Protein AF-S4NRE3-F1 (afdb_monomer)

Mean predicted aligned error: 5.96 Å

InterPro domains:
  IPR011990 Tetratricopeptide-like helical domain superfamily [G3DSA:1.25.40.10] (1-79)
  IPR011990 Tetratricopeptide-like helical domain superfamily [SSF48452] (1-77)
  IPR040364 Tetratricopeptide repeat protein 21A/21B [PTHR14699] (2-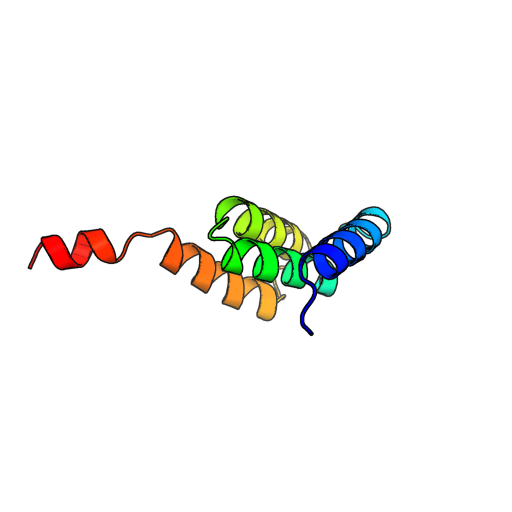79)
  IPR056835 Tetratricopeptide repeat protein 21A/21B, fifth ARM repeats domain [PF25064] (22-78)

Secondary structure (DSSP, 8-state):
---HHHHHHHHHHHHHH-TT-HHHHHHHHHHHHHTT-HHHHHHHHHHHHHH-TT-HHHHHHHHHHHHHHS-GGGTGGG-

Organism: NCBI:txid116150

Sequence (79 aa):
MNNPERCEETCAVLLNADPNNESAAVMMADLAFRKVDFETAQRHLEQILSVKATSWEALAQLIEVQWRRGKLSEVEQTL

Structure (mmCIF, N/CA/C/O backbone):
data_AF-S4NRE3-F1
#
_entry.id   AF-S4NRE3-F1
#
loop_
_atom_site.group_PDB
_atom_site.id
_atom_site.type_symbol
_atom_site.label_atom_id
_atom_site.label_alt_id
_atom_site.label_comp_id
_atom_site.label_asym_id
_atom_site.label_entity_id
_atom_site.label_seq_id
_atom_site.pdbx_PDB_ins_code
_atom_site.Cartn_x
_atom_site.Cartn_y
_atom_site.Cartn_z
_atom_site.occupancy
_atom_site.B_iso_or_equiv
_atom_site.auth_seq_id
_atom_site.auth_comp_id
_atom_site.auth_asym_id
_atom_site.auth_atom_id
_atom_site.pdbx_PDB_model_num
ATOM 1 N 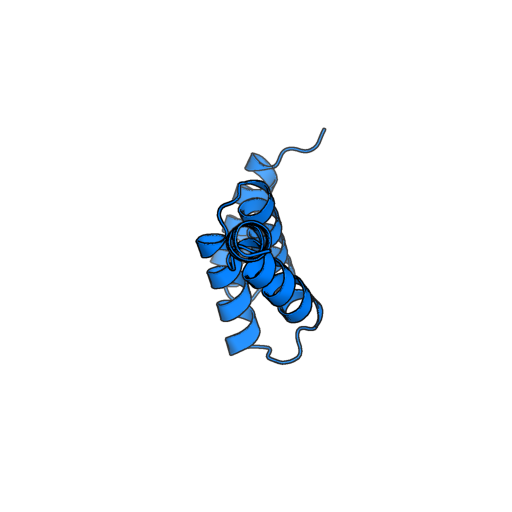N . MET A 1 1 ? 18.675 -1.005 13.829 1.00 47.34 1 MET A N 1
ATOM 2 C CA . MET A 1 1 ? 17.968 0.282 13.651 1.00 47.34 1 MET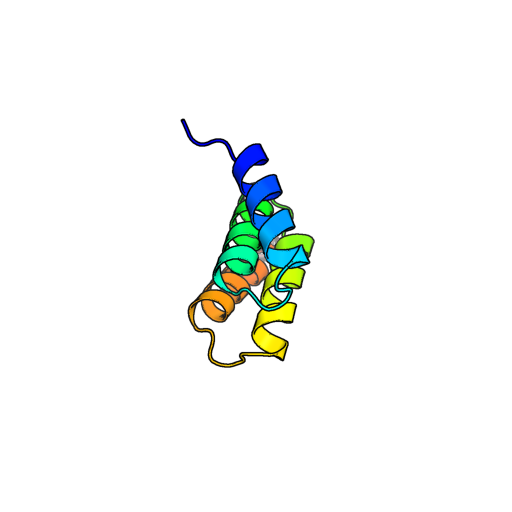 A CA 1
ATOM 3 C C . MET A 1 1 ? 17.013 0.124 12.484 1.00 47.34 1 MET A C 1
ATOM 5 O O . MET A 1 1 ? 17.482 -0.195 11.401 1.00 47.34 1 MET A O 1
ATOM 9 N N . ASN A 1 2 ? 15.707 0.268 12.713 1.00 65.62 2 ASN A N 1
ATOM 10 C CA . ASN A 1 2 ? 14.714 0.305 11.638 1.00 65.62 2 ASN A CA 1
ATOM 11 C C . ASN A 1 2 ? 14.718 1.731 11.068 1.00 65.62 2 ASN A C 1
ATOM 13 O O . ASN A 1 2 ? 14.588 2.670 11.851 1.00 65.62 2 ASN A O 1
ATOM 17 N N . ASN A 1 3 ? 14.933 1.905 9.762 1.00 84.81 3 ASN A N 1
ATOM 18 C CA . ASN A 1 3 ? 14.941 3.222 9.117 1.00 84.81 3 ASN A CA 1
ATOM 19 C C . ASN A 1 3 ? 13.779 3.277 8.106 1.00 84.81 3 ASN A C 1
ATOM 21 O O . ASN A 1 3 ? 13.964 2.874 6.955 1.00 84.81 3 ASN A O 1
ATOM 25 N N . PRO A 1 4 ? 12.567 3.666 8.554 1.00 86.75 4 PRO A N 1
ATOM 26 C CA . PRO A 1 4 ? 11.370 3.637 7.719 1.00 86.75 4 PRO A CA 1
ATOM 27 C C . PRO A 1 4 ? 11.488 4.579 6.518 1.00 86.75 4 PRO A C 1
ATOM 29 O O . PRO A 1 4 ? 11.056 4.204 5.439 1.00 86.75 4 PRO A O 1
ATOM 32 N N . GLU A 1 5 ? 12.153 5.728 6.660 1.00 90.19 5 GLU A N 1
ATOM 33 C CA . GLU A 1 5 ? 12.370 6.680 5.560 1.00 90.19 5 GLU A CA 1
ATOM 34 C C . GLU A 1 5 ? 13.171 6.046 4.414 1.00 90.19 5 GLU A C 1
ATOM 36 O O . GLU A 1 5 ? 12.748 6.075 3.262 1.00 90.19 5 GLU A O 1
ATOM 41 N N . ARG A 1 6 ? 14.280 5.365 4.728 1.00 93.00 6 ARG A N 1
ATOM 42 C CA . ARG A 1 6 ? 15.051 4.620 3.717 1.00 93.00 6 ARG A CA 1
ATOM 43 C C . ARG A 1 6 ? 14.255 3.490 3.075 1.00 93.00 6 ARG A C 1
ATOM 45 O O . ARG A 1 6 ? 14.482 3.163 1.910 1.00 93.00 6 ARG A O 1
ATOM 52 N N . CYS A 1 7 ? 13.369 2.854 3.837 1.00 93.12 7 CYS A N 1
ATOM 53 C CA . CYS A 1 7 ? 12.506 1.806 3.312 1.00 93.12 7 CYS A CA 1
ATOM 54 C C . CYS A 1 7 ? 11.500 2.386 2.311 1.00 93.12 7 CYS A C 1
ATOM 56 O O . CYS A 1 7 ? 11.370 1.840 1.218 1.00 93.12 7 CYS A O 1
ATOM 58 N N . GLU A 1 8 ? 10.884 3.527 2.631 1.00 93.94 8 GLU A N 1
ATOM 59 C CA . GLU A 1 8 ? 9.982 4.247 1.725 1.00 93.94 8 GLU A CA 1
ATOM 60 C C . GLU A 1 8 ? 10.694 4.673 0.443 1.00 93.94 8 GLU A C 1
ATOM 62 O O . GLU A 1 8 ? 10.203 4.388 -0.646 1.00 93.94 8 GLU A O 1
ATOM 67 N N . GLU A 1 9 ? 11.883 5.274 0.550 1.00 95.94 9 GLU A N 1
ATOM 68 C CA . GLU A 1 9 ? 12.692 5.654 -0.615 1.00 95.94 9 GLU A CA 1
ATOM 69 C C . GLU A 1 9 ? 13.012 4.443 -1.500 1.00 95.94 9 GLU A C 1
ATOM 71 O O . GLU A 1 9 ? 12.842 4.486 -2.720 1.00 95.94 9 GLU A O 1
ATOM 76 N N . THR A 1 10 ? 13.430 3.332 -0.889 1.00 96.12 10 THR A N 1
ATOM 77 C CA . THR A 1 10 ? 13.765 2.105 -1.622 1.00 96.12 10 THR A CA 1
ATOM 78 C C . THR A 1 10 ? 12.536 1.523 -2.318 1.00 96.12 10 THR A C 1
ATOM 80 O O . THR A 1 10 ? 12.604 1.164 -3.494 1.00 96.12 10 THR A O 1
ATOM 83 N N . CYS A 1 11 ? 11.396 1.457 -1.629 1.00 95.94 11 CYS A N 1
ATOM 84 C CA . CYS A 1 11 ? 10.162 0.943 -2.212 1.00 95.94 11 CYS A CA 1
ATOM 85 C C . CYS A 1 11 ? 9.634 1.860 -3.319 1.00 95.94 11 CYS A C 1
ATOM 87 O O . CYS A 1 11 ? 9.155 1.363 -4.334 1.00 95.94 11 CYS A O 1
ATOM 89 N N . ALA A 1 12 ? 9.781 3.180 -3.183 1.00 95.88 12 ALA A N 1
ATOM 90 C CA . ALA A 1 12 ? 9.429 4.130 -4.232 1.00 95.88 12 ALA A CA 1
ATOM 91 C C . ALA A 1 12 ? 10.271 3.916 -5.499 1.00 95.88 12 ALA A C 1
ATOM 93 O O . ALA A 1 12 ? 9.729 3.903 -6.603 1.00 95.88 12 ALA A O 1
ATOM 94 N N . VAL A 1 13 ? 11.582 3.683 -5.362 1.00 97.69 13 VAL A N 1
ATOM 95 C CA . VAL A 1 13 ? 12.450 3.341 -6.503 1.00 97.69 13 VAL A CA 1
ATOM 96 C C . VAL A 1 13 ? 12.001 2.039 -7.170 1.00 97.69 13 VAL A C 1
ATOM 98 O O . VAL A 1 13 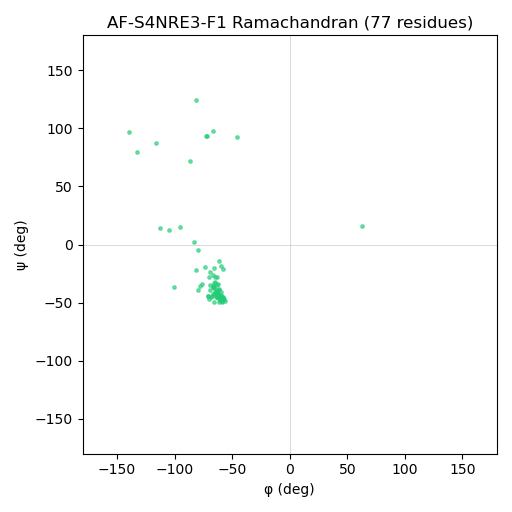? 11.909 1.988 -8.397 1.00 97.69 13 VAL A O 1
ATOM 101 N N . LEU A 1 14 ? 11.680 1.007 -6.384 1.00 97.06 14 LEU A N 1
ATOM 102 C CA . LEU A 1 14 ? 11.202 -0.274 -6.915 1.00 97.06 14 LEU A CA 1
ATOM 103 C C . LEU A 1 14 ? 9.872 -0.128 -7.659 1.00 97.06 14 LEU A C 1
ATOM 105 O O . LEU A 1 14 ? 9.745 -0.652 -8.759 1.00 97.06 14 LEU A O 1
ATOM 109 N N . LEU A 1 15 ? 8.921 0.626 -7.107 1.00 95.06 15 LEU A N 1
ATOM 110 C CA . LEU A 1 15 ? 7.614 0.858 -7.727 1.00 95.06 15 LEU A CA 1
ATOM 111 C C . LEU A 1 15 ? 7.690 1.749 -8.972 1.00 95.06 15 LEU A C 1
ATOM 113 O O . LEU A 1 15 ? 6.871 1.608 -9.875 1.00 95.06 15 LEU A O 1
ATOM 117 N N . ASN A 1 16 ? 8.680 2.640 -9.058 1.00 96.25 16 ASN A N 1
ATOM 118 C CA . ASN A 1 16 ? 8.940 3.401 -10.281 1.00 96.25 16 ASN A CA 1
ATOM 119 C C . ASN A 1 16 ? 9.480 2.511 -11.410 1.00 96.25 16 ASN A C 1
ATOM 121 O O . ASN A 1 16 ? 9.182 2.760 -12.576 1.00 96.25 16 ASN A O 1
ATOM 125 N N . ALA A 1 17 ? 10.284 1.496 -11.077 1.00 97.00 17 ALA A N 1
ATOM 126 C CA . ALA A 1 17 ? 10.816 0.543 -12.050 1.00 97.00 17 ALA A CA 1
ATOM 127 C C . ALA A 1 17 ? 9.790 -0.538 -12.434 1.00 97.00 17 ALA A C 1
ATOM 129 O O . ALA A 1 17 ? 9.705 -0.922 -13.599 1.00 97.00 17 ALA A O 1
ATOM 130 N N . ASP A 1 18 ? 9.012 -1.010 -11.460 1.00 95.31 18 ASP A N 1
ATOM 131 C CA . ASP A 1 18 ? 7.945 -1.993 -11.618 1.00 95.31 18 ASP A CA 1
ATOM 132 C C . ASP A 1 18 ? 6.734 -1.608 -10.746 1.00 95.31 18 ASP A C 1
ATOM 134 O O . ASP A 1 18 ? 6.683 -1.944 -9.557 1.00 95.31 18 ASP A O 1
ATOM 138 N N . PRO A 1 19 ? 5.723 -0.934 -11.328 1.00 91.81 19 PRO A N 1
ATOM 139 C CA . PRO A 1 19 ? 4.516 -0.527 -10.608 1.00 91.81 19 PRO A CA 1
ATOM 140 C C . PRO A 1 19 ? 3.686 -1.682 -10.035 1.00 91.81 19 PRO A C 1
ATOM 142 O O . PRO A 1 19 ? 2.805 -1.436 -9.211 1.00 91.81 19 PRO A O 1
ATOM 145 N N . ASN A 1 20 ? 3.940 -2.921 -10.466 1.00 92.56 20 ASN A N 1
ATOM 146 C CA . ASN A 1 20 ? 3.234 -4.117 -10.012 1.00 92.56 20 ASN A CA 1
ATOM 147 C C . ASN A 1 20 ? 4.080 -4.961 -9.047 1.00 92.56 20 ASN A C 1
ATOM 149 O O . ASN A 1 20 ? 3.717 -6.101 -8.747 1.00 92.56 20 ASN A O 1
ATOM 153 N N . ASN A 1 21 ? 5.188 -4.411 -8.541 1.00 95.00 21 ASN A N 1
ATOM 154 C CA . ASN A 1 21 ? 6.018 -5.074 -7.549 1.00 95.00 21 ASN A CA 1
ATOM 155 C C . ASN A 1 21 ? 5.260 -5.222 -6.221 1.00 95.00 21 ASN A C 1
ATOM 157 O O . ASN A 1 21 ? 5.198 -4.306 -5.398 1.00 95.00 21 ASN A O 1
ATOM 161 N N . GLU A 1 22 ? 4.691 -6.407 -6.021 1.00 93.75 22 GLU A N 1
ATOM 162 C CA . GLU A 1 22 ? 3.881 -6.757 -4.856 1.00 93.75 22 GLU A CA 1
ATOM 163 C C . GLU A 1 22 ? 4.631 -6.558 -3.539 1.00 93.75 22 GLU A C 1
ATOM 165 O O . GLU A 1 22 ? 4.099 -5.914 -2.641 1.00 93.75 22 GLU A O 1
ATOM 170 N N . SER A 1 23 ? 5.879 -7.022 -3.431 1.00 94.81 23 SER A N 1
ATOM 171 C CA . SER A 1 23 ? 6.669 -6.867 -2.204 1.00 94.81 23 SER A CA 1
ATOM 172 C C . SER A 1 23 ? 6.874 -5.398 -1.831 1.00 94.81 23 SER A C 1
ATOM 174 O O . SER A 1 23 ? 6.724 -5.029 -0.668 1.00 94.81 23 SER A O 1
ATOM 176 N N . ALA A 1 24 ? 7.189 -4.545 -2.809 1.00 96.00 24 ALA A N 1
ATOM 177 C CA . ALA A 1 24 ? 7.382 -3.118 -2.567 1.00 96.00 24 ALA A CA 1
ATOM 178 C C . ALA A 1 24 ? 6.064 -2.412 -2.211 1.00 96.00 24 ALA A C 1
ATOM 180 O O . ALA A 1 24 ? 6.044 -1.556 -1.328 1.00 96.00 24 ALA A O 1
ATOM 181 N N . ALA A 1 25 ? 4.956 -2.782 -2.857 1.00 95.31 25 ALA A N 1
ATOM 182 C CA . ALA A 1 25 ? 3.642 -2.213 -2.573 1.00 95.31 25 ALA A CA 1
ATOM 183 C C . ALA A 1 25 ? 3.110 -2.620 -1.190 1.00 95.31 25 ALA A C 1
ATOM 185 O O . ALA A 1 25 ? 2.647 -1.758 -0.446 1.00 95.31 25 ALA A O 1
ATOM 186 N N . VAL A 1 26 ? 3.225 -3.899 -0.822 1.00 95.75 26 VAL A N 1
ATOM 187 C CA . VAL A 1 26 ? 2.885 -4.409 0.517 1.00 95.75 26 VAL A CA 1
ATOM 188 C C . VAL A 1 26 ? 3.739 -3.719 1.584 1.00 95.75 26 VAL A C 1
ATOM 190 O O . VAL A 1 26 ? 3.224 -3.295 2.619 1.00 95.75 26 VAL A O 1
ATOM 193 N N . MET A 1 27 ? 5.033 -3.508 1.313 1.00 96.12 27 MET A N 1
ATOM 194 C CA . MET A 1 27 ? 5.906 -2.798 2.246 1.00 96.12 27 MET A CA 1
ATOM 195 C C . MET A 1 27 ? 5.521 -1.320 2.407 1.00 96.12 27 MET A C 1
ATOM 197 O O . MET A 1 27 ? 5.454 -0.831 3.534 1.00 96.12 27 MET A O 1
ATOM 201 N N . MET A 1 28 ? 5.196 -0.615 1.318 1.00 96.75 28 MET A N 1
ATOM 202 C CA . MET A 1 28 ? 4.660 0.754 1.390 1.00 96.75 28 MET A CA 1
ATOM 203 C C . MET A 1 28 ? 3.335 0.808 2.152 1.00 96.75 28 MET A C 1
ATOM 205 O O . MET A 1 28 ? 3.117 1.735 2.932 1.00 96.75 28 MET A O 1
ATOM 209 N N . ALA A 1 29 ? 2.468 -0.191 1.969 1.00 96.75 29 ALA A N 1
ATOM 210 C CA . ALA A 1 29 ? 1.216 -0.285 2.704 1.00 96.75 29 ALA A CA 1
ATOM 211 C C . ALA A 1 29 ? 1.440 -0.491 4.210 1.00 96.75 29 ALA A C 1
ATOM 213 O O . ALA A 1 29 ? 0.772 0.161 5.007 1.00 96.75 29 ALA A O 1
ATOM 214 N N . ASP A 1 30 ? 2.410 -1.318 4.614 1.00 95.81 30 ASP A N 1
ATOM 215 C CA . ASP A 1 30 ? 2.779 -1.504 6.027 1.00 95.81 30 ASP A CA 1
ATOM 216 C C . ASP A 1 30 ? 3.368 -0.222 6.642 1.00 95.81 30 ASP A C 1
ATOM 218 O O . ASP A 1 30 ? 2.991 0.175 7.746 1.00 95.81 30 ASP A O 1
ATOM 222 N N . LEU A 1 31 ? 4.241 0.483 5.916 1.00 96.06 31 LEU A N 1
ATOM 223 C CA . LEU A 1 31 ? 4.800 1.764 6.367 1.00 96.06 31 LEU A CA 1
ATOM 224 C C . LEU A 1 31 ? 3.701 2.821 6.553 1.00 96.06 31 LEU A C 1
ATOM 226 O O . LEU A 1 31 ? 3.649 3.473 7.599 1.00 96.06 31 LEU A O 1
ATOM 230 N N . ALA A 1 32 ? 2.785 2.938 5.589 1.00 95.75 32 ALA A N 1
ATOM 231 C CA . ALA A 1 32 ? 1.63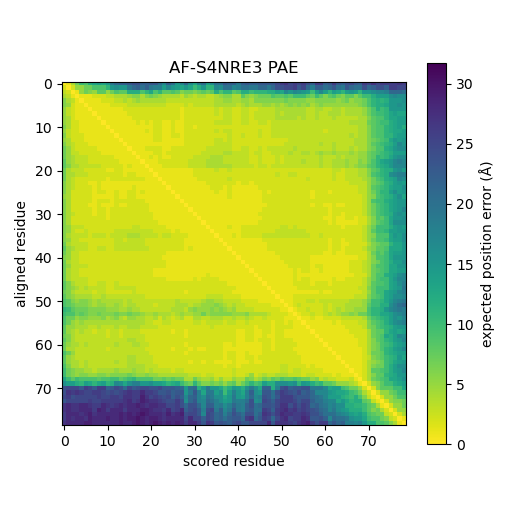4 3.832 5.670 1.00 95.75 32 ALA A CA 1
ATOM 232 C C . ALA A 1 32 ? 0.685 3.445 6.818 1.00 95.75 32 ALA A C 1
ATOM 234 O O . ALA A 1 32 ? 0.280 4.300 7.607 1.00 95.75 32 ALA A O 1
ATOM 235 N N . PHE A 1 33 ? 0.410 2.150 6.995 1.00 94.50 33 PHE A N 1
ATOM 236 C CA . PHE A 1 33 ? -0.412 1.631 8.088 1.00 94.50 33 PHE A CA 1
ATOM 237 C C . PHE A 1 33 ? 0.158 1.994 9.464 1.00 94.50 33 PHE A C 1
ATOM 239 O O . PHE A 1 33 ? -0.570 2.480 10.330 1.00 94.50 33 PHE A O 1
ATOM 246 N N . ARG A 1 34 ? 1.473 1.836 9.663 1.00 93.50 34 ARG A N 1
ATOM 247 C CA . ARG A 1 34 ? 2.159 2.228 10.910 1.00 93.50 34 ARG A CA 1
A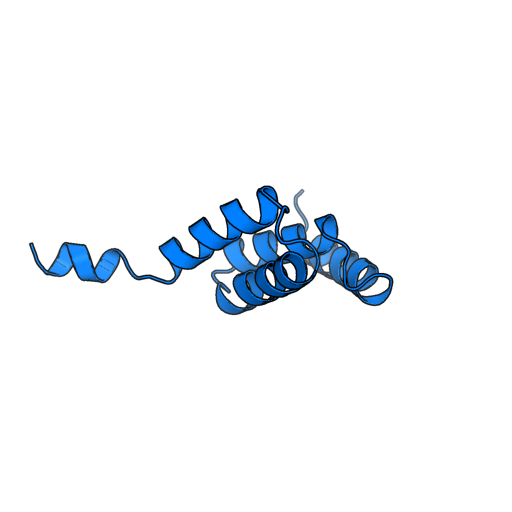TOM 248 C C . ARG A 1 34 ? 2.098 3.731 11.174 1.00 93.50 34 ARG A C 1
ATOM 250 O O . ARG A 1 34 ? 2.127 4.143 12.332 1.00 93.50 34 ARG A O 1
ATOM 257 N N . LYS A 1 35 ? 1.997 4.542 10.119 1.00 94.00 35 LYS A N 1
ATOM 258 C CA . LYS A 1 35 ? 1.789 5.996 10.186 1.00 94.00 35 LYS A CA 1
ATOM 259 C C . LYS A 1 35 ? 0.318 6.391 10.360 1.00 94.00 35 LYS A C 1
ATOM 261 O O . LYS A 1 35 ? 0.029 7.582 10.410 1.00 94.00 35 LYS A O 1
ATOM 266 N N . VAL A 1 36 ? -0.600 5.423 10.478 1.00 93.94 36 VAL A N 1
ATOM 267 C CA . VAL A 1 36 ? -2.060 5.647 10.525 1.00 93.94 36 VAL A CA 1
ATOM 268 C C . VAL A 1 36 ? -2.586 6.278 9.220 1.00 93.94 36 VAL A C 1
ATOM 270 O O . VAL A 1 36 ? -3.718 6.749 9.145 1.00 93.94 36 VAL A O 1
ATOM 273 N N . ASP A 1 37 ? -1.789 6.243 8.149 1.00 95.25 37 ASP A N 1
ATOM 274 C CA . ASP A 1 37 ? -2.192 6.653 6.807 1.00 95.25 37 ASP A CA 1
ATOM 275 C C . ASP A 1 37 ? -2.848 5.469 6.087 1.00 95.25 37 ASP A C 1
ATOM 277 O O . ASP A 1 37 ? -2.295 4.813 5.198 1.00 95.25 37 ASP A O 1
ATOM 281 N N . PHE A 1 38 ? -4.055 5.149 6.541 1.00 94.44 38 PHE A N 1
ATOM 282 C CA . PHE A 1 38 ? -4.806 4.012 6.028 1.00 94.44 38 PHE A CA 1
ATOM 283 C C . PHE A 1 38 ? -5.290 4.204 4.586 1.00 94.44 38 PHE A C 1
ATOM 285 O O . PHE A 1 38 ? -5.539 3.218 3.895 1.00 94.44 38 PHE A O 1
ATOM 292 N N . GLU A 1 39 ? -5.425 5.448 4.120 1.00 94.62 39 GLU A N 1
ATOM 293 C CA . GLU A 1 39 ? -5.810 5.739 2.735 1.00 94.62 39 GLU A CA 1
ATOM 294 C C . GLU A 1 39 ? -4.682 5.374 1.772 1.00 94.62 39 GLU A C 1
ATOM 296 O O . GLU A 1 39 ? -4.912 4.656 0.794 1.00 94.62 39 GLU A O 1
ATOM 301 N N . THR A 1 40 ? -3.449 5.782 2.084 1.00 95.62 40 THR A N 1
ATOM 302 C CA . THR A 1 40 ? -2.277 5.384 1.299 1.00 95.62 40 THR A CA 1
ATOM 303 C C . THR A 1 40 ? -2.066 3.873 1.345 1.00 95.62 40 THR A C 1
ATOM 305 O O . THR A 1 40 ? -1.811 3.270 0.298 1.00 95.62 40 THR A O 1
ATOM 308 N N . ALA A 1 41 ? -2.226 3.245 2.516 1.00 96.88 41 ALA A N 1
ATOM 309 C CA . ALA A 1 41 ? -2.113 1.794 2.649 1.00 96.88 41 ALA A CA 1
ATOM 310 C C . ALA A 1 41 ? -3.123 1.056 1.758 1.00 96.88 41 ALA A C 1
ATOM 312 O O . ALA A 1 41 ? -2.739 0.190 0.972 1.00 96.88 41 ALA A O 1
ATOM 313 N N . GLN A 1 42 ? -4.401 1.446 1.811 1.00 95.81 42 GLN A N 1
ATOM 314 C CA . GLN A 1 42 ? -5.445 0.864 0.971 1.00 95.81 42 GLN A CA 1
ATOM 315 C C . GLN A 1 42 ? -5.133 1.015 -0.519 1.00 95.81 42 GLN A C 1
ATOM 317 O O . GLN A 1 42 ? -5.226 0.035 -1.255 1.00 95.81 42 GLN A O 1
ATOM 322 N N . ARG A 1 43 ? -4.727 2.210 -0.965 1.00 96.06 43 ARG A N 1
ATOM 323 C CA . ARG A 1 43 ? -4.449 2.472 -2.383 1.00 96.06 43 ARG A CA 1
ATOM 324 C C . ARG A 1 43 ? -3.380 1.530 -2.943 1.00 96.06 43 ARG A C 1
ATOM 326 O O . ARG A 1 43 ? -3.551 0.996 -4.037 1.00 96.06 43 ARG A O 1
ATOM 333 N N . HIS A 1 44 ? -2.285 1.320 -2.209 1.00 96.19 44 HIS A N 1
ATOM 334 C CA . HIS A 1 44 ? -1.222 0.405 -2.639 1.00 96.19 44 HIS A CA 1
ATOM 335 C C . HIS A 1 44 ? -1.712 -1.046 -2.737 1.00 96.19 44 HIS A C 1
ATOM 337 O O . HIS A 1 44 ? -1.368 -1.746 -3.689 1.00 96.19 44 HIS A O 1
ATOM 343 N N . LEU A 1 45 ? -2.556 -1.482 -1.800 1.00 96.12 45 LEU A N 1
ATOM 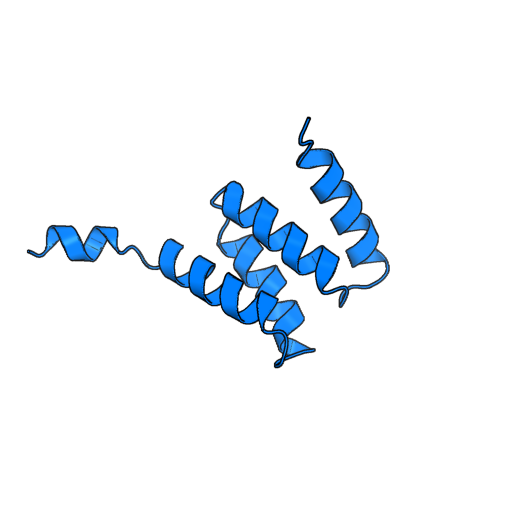344 C CA . LEU A 1 45 ? -3.107 -2.838 -1.781 1.00 96.12 45 LEU A CA 1
ATOM 345 C C . LEU A 1 45 ? -4.130 -3.062 -2.901 1.00 96.12 45 LEU A C 1
ATOM 347 O O . LEU A 1 45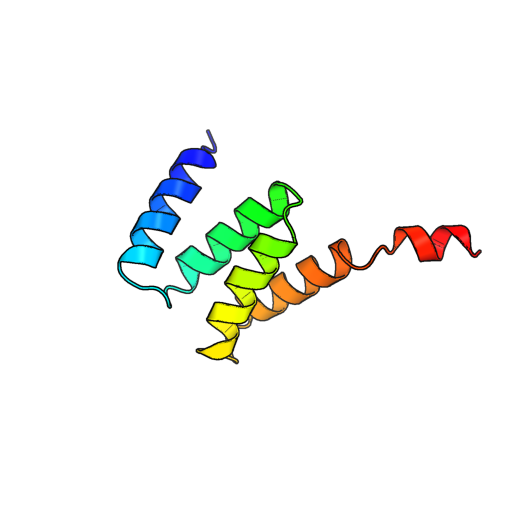 ? -4.055 -4.065 -3.604 1.00 96.12 45 LEU A O 1
ATOM 351 N N . GLU A 1 46 ? -5.043 -2.117 -3.126 1.00 95.00 46 GLU A N 1
ATOM 352 C CA . GLU A 1 46 ? -6.027 -2.181 -4.215 1.00 95.00 46 GLU A CA 1
ATOM 353 C C . GLU A 1 46 ? -5.357 -2.214 -5.591 1.00 95.00 46 GLU A C 1
ATOM 355 O O . GLU A 1 46 ? -5.779 -2.974 -6.464 1.00 95.00 46 GLU A O 1
ATOM 360 N N . GLN A 1 47 ? -4.278 -1.447 -5.776 1.00 94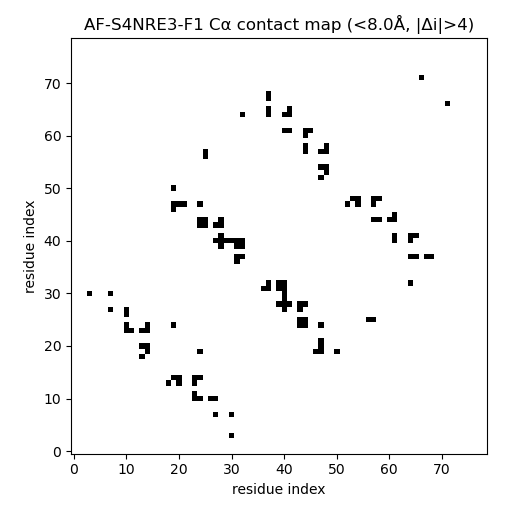.06 47 GLN A N 1
ATOM 361 C CA . GLN A 1 47 ? -3.494 -1.477 -7.008 1.00 94.06 47 GLN A CA 1
ATOM 362 C C . GLN A 1 47 ? -2.946 -2.883 -7.280 1.00 94.06 47 GLN A C 1
ATOM 364 O O . GLN A 1 47 ? -3.142 -3.408 -8.376 1.00 94.06 47 GLN A O 1
ATOM 369 N N . ILE A 1 48 ? -2.327 -3.529 -6.287 1.00 94.69 48 ILE A N 1
ATOM 370 C CA . ILE A 1 48 ? -1.828 -4.902 -6.440 1.00 94.69 48 ILE A CA 1
ATOM 371 C C . ILE A 1 48 ? -2.966 -5.882 -6.707 1.00 94.69 48 ILE A C 1
ATOM 373 O O . ILE A 1 48 ? -2.864 -6.699 -7.619 1.00 94.69 48 ILE A O 1
ATOM 377 N N . LEU A 1 49 ? -4.067 -5.788 -5.966 1.00 94.19 49 LEU A N 1
ATOM 378 C CA . LEU A 1 49 ? -5.198 -6.704 -6.110 1.00 94.19 49 LEU A CA 1
ATOM 379 C C . LEU A 1 49 ? -5.919 -6.558 -7.454 1.00 94.19 49 LEU A C 1
ATOM 381 O O . LEU A 1 49 ? -6.475 -7.539 -7.946 1.00 94.19 49 LEU A O 1
ATOM 385 N N . SER A 1 50 ? -5.851 -5.381 -8.085 1.00 93.88 50 SER A N 1
ATOM 386 C CA . SER A 1 50 ? -6.371 -5.171 -9.442 1.00 93.88 50 SER A CA 1
ATOM 387 C C . SER A 1 50 ? -5.623 -5.987 -10.507 1.00 93.88 50 SER A C 1
ATOM 389 O O . SER A 1 50 ? -6.217 -6.372 -11.513 1.00 93.88 50 SER A O 1
ATOM 391 N N . VAL A 1 51 ? -4.342 -6.295 -10.271 1.00 92.88 51 VAL A N 1
ATOM 392 C CA . VAL A 1 51 ? -3.490 -7.074 -11.186 1.00 92.88 51 VAL A CA 1
ATOM 393 C C . VAL A 1 51 ? -3.378 -8.531 -10.736 1.00 92.88 51 VAL A C 1
ATOM 395 O O . VAL A 1 51 ? -3.359 -9.447 -11.557 1.00 92.88 51 VAL A O 1
ATOM 398 N N . LYS A 1 52 ? -3.332 -8.761 -9.422 1.00 92.06 52 LYS A N 1
ATOM 399 C CA . LYS A 1 52 ? -3.160 -10.067 -8.789 1.00 92.06 52 LYS A CA 1
ATOM 400 C C . LYS A 1 52 ? -4.184 -10.253 -7.671 1.00 92.06 52 LYS A C 1
ATOM 402 O O . LYS A 1 52 ? -3.869 -10.177 -6.484 1.00 92.06 52 LYS A O 1
ATOM 407 N N . ALA A 1 53 ? -5.409 -10.595 -8.060 1.00 91.25 53 ALA A N 1
ATOM 408 C CA . ALA A 1 53 ? -6.505 -10.865 -7.127 1.00 91.25 53 ALA A CA 1
ATOM 409 C C . ALA A 1 53 ? -6.222 -12.024 -6.145 1.00 91.25 53 ALA A C 1
ATOM 411 O O . ALA A 1 53 ? -6.879 -12.136 -5.117 1.00 91.25 53 ALA A O 1
ATOM 412 N N . THR A 1 54 ? -5.242 -12.887 -6.441 1.00 93.75 54 THR A N 1
ATOM 413 C CA . THR A 1 54 ? -4.832 -14.020 -5.592 1.00 93.75 54 THR A CA 1
ATOM 414 C C . THR A 1 54 ? -3.646 -13.702 -4.672 1.00 93.75 54 THR A C 1
ATOM 416 O O . THR A 1 54 ? -3.013 -14.620 -4.146 1.00 93.75 54 THR A O 1
ATOM 419 N N . SER A 1 55 ? -3.300 -12.424 -4.489 1.00 92.69 55 SER A N 1
ATOM 420 C CA . SER A 1 55 ? -2.344 -12.000 -3.461 1.00 92.69 55 SER A CA 1
ATOM 421 C C . SER A 1 55 ? -2.986 -12.100 -2.075 1.00 92.69 55 SER A C 1
ATOM 423 O O . SER A 1 55 ? -3.670 -11.189 -1.612 1.00 92.69 55 SER A O 1
ATOM 425 N N . TRP A 1 56 ? -2.783 -13.234 -1.403 1.00 93.12 56 TRP A N 1
ATOM 426 C CA . TRP A 1 56 ? -3.331 -13.462 -0.062 1.00 93.12 56 TRP A CA 1
ATOM 427 C C . TRP A 1 56 ? -2.744 -12.520 0.989 1.00 93.12 56 TRP A C 1
ATOM 429 O O . TRP A 1 56 ? -3.452 -12.130 1.912 1.00 93.12 56 TRP A O 1
ATOM 439 N N . GLU A 1 57 ? -1.480 -12.131 0.826 1.00 92.62 57 GLU A N 1
ATOM 440 C CA . GLU A 1 57 ? -0.815 -11.167 1.703 1.00 92.62 57 GLU A CA 1
ATOM 441 C C . GLU A 1 57 ? -1.463 -9.783 1.583 1.00 92.62 57 GLU A C 1
ATOM 443 O O . GLU A 1 57 ? -1.890 -9.222 2.594 1.00 92.62 57 GLU A O 1
ATOM 448 N N . ALA A 1 58 ? -1.656 -9.283 0.355 1.00 94.31 58 ALA A N 1
ATOM 449 C CA . ALA A 1 58 ? -2.315 -7.998 0.147 1.00 94.31 58 ALA A CA 1
ATOM 450 C C . ALA A 1 58 ? -3.791 -8.023 0.580 1.00 94.31 58 ALA A C 1
ATOM 452 O O . ALA A 1 58 ? -4.277 -7.053 1.158 1.00 94.31 58 ALA A O 1
ATOM 453 N N . LEU A 1 59 ? -4.505 -9.136 0.359 1.00 95.50 59 LEU A N 1
ATOM 454 C CA . LEU A 1 59 ? -5.880 -9.311 0.845 1.00 95.50 59 LEU A CA 1
ATOM 455 C C . LEU A 1 59 ? -5.961 -9.253 2.374 1.00 95.50 59 LEU A C 1
ATOM 457 O O . LEU A 1 59 ? -6.795 -8.526 2.913 1.00 95.50 59 LEU A O 1
ATOM 461 N N . ALA A 1 60 ? -5.109 -10.007 3.074 1.00 95.06 60 ALA A N 1
ATOM 462 C CA . ALA A 1 60 ? -5.102 -10.043 4.534 1.00 95.06 60 ALA A CA 1
ATOM 463 C C . ALA A 1 60 ? -4.797 -8.660 5.124 1.00 95.06 60 ALA A C 1
ATOM 465 O O . ALA A 1 60 ? -5.505 -8.198 6.021 1.00 95.06 60 ALA A O 1
ATOM 466 N N . GLN A 1 61 ? -3.801 -7.968 4.570 1.00 94.75 61 GLN A N 1
ATOM 467 C CA . GLN A 1 61 ? -3.446 -6.624 5.012 1.00 94.75 61 GLN A CA 1
ATOM 468 C C . GLN A 1 61 ? -4.551 -5.605 4.701 1.00 94.75 61 GLN A C 1
ATOM 470 O O . GLN A 1 61 ? -4.819 -4.723 5.516 1.00 94.75 61 GLN A O 1
ATOM 475 N N . LEU A 1 62 ? -5.245 -5.733 3.564 1.00 94.75 62 LEU A N 1
ATOM 476 C CA . LEU A 1 62 ? -6.357 -4.844 3.224 1.00 94.75 62 LEU A CA 1
ATOM 477 C C . LEU A 1 62 ? -7.515 -5.001 4.215 1.00 94.75 62 LEU A C 1
ATOM 479 O O . LEU A 1 62 ? -8.094 -4.000 4.627 1.00 94.75 62 LEU A O 1
ATOM 483 N N . ILE A 1 63 ? -7.827 -6.227 4.644 1.00 93.69 63 ILE A N 1
ATOM 484 C CA . ILE A 1 63 ? -8.834 -6.471 5.689 1.00 93.69 63 ILE A CA 1
ATOM 485 C C . ILE A 1 63 ? -8.446 -5.748 6.985 1.00 93.69 63 ILE A C 1
ATOM 487 O O . ILE A 1 63 ? -9.281 -5.065 7.579 1.00 93.69 63 ILE A O 1
ATOM 491 N N . GLU A 1 64 ? -7.179 -5.836 7.396 1.00 93.62 64 GLU A N 1
ATOM 492 C CA . GLU A 1 64 ? -6.689 -5.143 8.590 1.00 93.62 64 GLU A CA 1
ATOM 493 C C . GLU A 1 64 ? -6.794 -3.615 8.457 1.00 93.62 64 GLU A C 1
ATOM 495 O O . GLU A 1 64 ? -7.279 -2.945 9.374 1.00 93.62 64 GLU A O 1
ATOM 500 N N . VAL A 1 65 ? -6.412 -3.058 7.302 1.00 93.94 65 VAL A N 1
ATOM 501 C CA . VAL A 1 65 ? -6.572 -1.629 6.989 1.00 93.94 65 VAL A CA 1
ATOM 502 C C . VAL A 1 65 ? -8.038 -1.217 7.126 1.00 93.94 65 VAL A C 1
ATOM 504 O O . VAL A 1 65 ? -8.333 -0.234 7.808 1.00 93.94 65 VAL A O 1
ATOM 507 N N . GLN A 1 66 ? -8.973 -1.976 6.545 1.00 90.62 66 GLN A N 1
ATOM 508 C CA . GLN A 1 66 ? -10.397 -1.643 6.621 1.00 90.62 66 GLN A CA 1
ATOM 509 C C . GLN A 1 66 ? -10.955 -1.737 8.040 1.00 90.62 66 GLN A C 1
ATOM 511 O O . GLN A 1 66 ? -11.756 -0.889 8.425 1.00 90.62 66 GLN A O 1
ATOM 516 N N . TRP A 1 67 ? -10.513 -2.700 8.849 1.00 89.62 67 TRP A N 1
ATOM 517 C CA . TRP A 1 67 ? -10.897 -2.765 10.262 1.00 89.62 67 TRP A CA 1
ATOM 518 C C . TRP A 1 67 ? -10.373 -1.592 11.084 1.00 89.62 67 TRP A C 1
ATOM 520 O O . TRP A 1 67 ? -11.046 -1.156 12.012 1.00 89.62 67 TRP A O 1
ATOM 530 N N . ARG A 1 68 ? -9.191 -1.059 10.765 1.00 87.88 68 ARG A N 1
ATOM 531 C CA . ARG A 1 68 ? -8.666 0.133 11.446 1.00 87.88 68 ARG A CA 1
ATOM 532 C C . ARG A 1 68 ? -9.342 1.424 10.980 1.00 87.88 68 ARG A C 1
ATOM 534 O O . ARG A 1 68 ? -9.521 2.327 11.794 1.00 87.88 68 ARG A O 1
ATOM 541 N N . ARG A 1 69 ? -9.730 1.513 9.699 1.00 83.25 69 ARG A N 1
ATOM 542 C CA . ARG A 1 69 ? -10.505 2.644 9.145 1.00 83.25 69 ARG A CA 1
ATOM 543 C C . ARG A 1 69 ? -11.946 2.654 9.642 1.00 83.25 69 ARG A C 1
ATOM 545 O O . ARG A 1 69 ? -12.472 3.709 9.991 1.00 83.25 69 ARG A O 1
ATOM 552 N N . GLY A 1 70 ? -12.585 1.488 9.655 1.00 74.69 70 GLY A N 1
ATOM 553 C CA . GLY A 1 70 ? -13.912 1.284 10.212 1.00 74.69 70 GLY A CA 1
ATOM 554 C C . GLY A 1 70 ? -13.835 1.365 11.728 1.00 74.69 70 GLY A C 1
ATOM 555 O O . GLY A 1 70 ? -13.540 0.376 12.383 1.00 74.69 70 GLY A O 1
ATOM 556 N N . LYS A 1 71 ? -14.068 2.554 12.289 1.00 58.47 71 LYS A N 1
ATOM 557 C CA . LYS A 1 71 ? -14.116 2.823 13.732 1.00 58.47 71 LYS A CA 1
ATOM 558 C C . LYS A 1 71 ? -14.953 1.783 14.501 1.00 58.47 71 LYS A C 1
ATOM 560 O O . LYS A 1 71 ? -16.137 1.986 14.754 1.00 58.47 71 LYS A O 1
ATOM 565 N N . LEU A 1 72 ? -14.313 0.731 15.009 1.00 52.53 72 LEU A N 1
ATOM 566 C CA . LEU A 1 72 ? -14.850 -0.085 16.107 1.00 52.53 72 LEU A CA 1
ATOM 567 C C . LEU A 1 72 ? -15.133 0.772 17.358 1.00 52.53 72 LEU A C 1
ATOM 569 O O . LEU A 1 72 ? -15.980 0.417 18.170 1.00 52.53 72 LEU A O 1
ATOM 573 N N . SER A 1 73 ? -14.497 1.944 17.471 1.00 51.28 73 SER A N 1
ATOM 574 C CA . SER A 1 73 ? -14.719 2.911 18.552 1.00 51.28 73 SER A CA 1
ATOM 575 C C . SER A 1 73 ? -16.117 3.544 18.571 1.00 51.28 73 SER A C 1
ATOM 577 O O . SER A 1 73 ? -16.511 4.078 19.600 1.00 51.28 73 SER A O 1
ATOM 579 N N . GLU A 1 74 ? -16.872 3.523 17.465 1.00 49.12 74 GLU A N 1
ATOM 580 C CA . GLU A 1 74 ? -18.275 3.983 17.467 1.00 49.12 74 GLU A CA 1
ATOM 581 C C . GLU A 1 74 ? -19.236 2.903 17.989 1.00 49.12 74 GLU A C 1
ATOM 583 O O . GLU A 1 74 ? -20.311 3.218 18.497 1.00 49.12 74 GLU A O 1
ATOM 588 N N . VAL A 1 75 ? -18.835 1.629 17.944 1.00 50.62 75 VAL A N 1
ATOM 589 C CA . VAL A 1 75 ? -19.674 0.511 18.399 1.00 50.62 75 VAL A CA 1
ATOM 590 C C . VAL A 1 75 ? -19.678 0.405 19.929 1.00 50.62 75 VAL A C 1
ATOM 592 O O . VAL A 1 75 ? -20.723 0.137 20.514 1.00 50.62 75 VAL A O 1
ATOM 595 N N . GLU A 1 76 ? -18.558 0.701 20.599 1.00 47.53 76 GLU A N 1
ATOM 596 C CA . GLU A 1 76 ? -18.473 0.669 22.072 1.00 47.53 76 GLU A CA 1
ATOM 597 C C . GLU A 1 76 ? -19.194 1.833 22.772 1.00 47.53 76 GLU A C 1
ATOM 599 O O . GLU A 1 76 ? -19.531 1.713 23.943 1.00 47.53 76 GLU A O 1
ATOM 604 N N . GLN A 1 77 ? -19.490 2.940 22.081 1.00 46.88 77 GLN A N 1
ATOM 605 C CA . GLN A 1 77 ? -20.277 4.042 22.663 1.00 46.88 77 GLN A CA 1
ATOM 606 C C . GLN A 1 77 ? -21.792 3.777 22.674 1.00 46.88 77 GLN A C 1
ATOM 608 O O . GLN A 1 77 ? -22.545 4.593 23.203 1.00 46.88 77 GLN A O 1
ATOM 613 N N . THR A 1 78 ? -22.243 2.660 22.094 1.00 45.00 78 THR A N 1
ATOM 614 C CA . THR A 1 78 ? -23.673 2.341 21.932 1.00 45.00 78 THR A CA 1
ATOM 615 C C . THR A 1 78 ? -24.121 1.131 22.771 1.00 45.00 78 THR A C 1
ATOM 617 O O . THR A 1 78 ? -25.211 0.603 22.551 1.00 45.00 78 THR A O 1
ATOM 620 N N . LEU A 1 79 ? -23.308 0.688 23.738 1.00 41.12 79 LEU A N 1
ATOM 621 C CA . LEU A 1 79 ? -23.654 -0.342 24.731 1.00 41.12 79 LEU A CA 1
ATOM 622 C C . LEU A 1 79 ? -23.685 0.260 26.139 1.00 41.12 79 LEU A C 1
ATOM 624 O O . LEU A 1 79 ? -24.586 -0.142 26.909 1.00 41.12 79 LEU A O 1
#

Foldseek 3Di:
DDDLVVLLVVLVVVCVVPVLPLVSLCSQLVSCVVVVVLVSNLVSLVSNCVVVVPPPSSVVSNVVSVVSVPPPVVVVVVD

Solvent-accessible surface area (backbone atoms only — not comparable to full-atom values): 4469 Å² total; per-residue (Å²): 135,90,58,66,68,63,49,49,54,50,28,50,55,48,37,72,77,35,80,74,43,54,71,38,32,52,48,49,18,52,56,26,44,76,70,69,35,45,66,63,16,44,52,37,32,52,56,42,39,74,78,40,75,81,41,61,66,46,52,55,51,41,53,52,43,47,54,70,68,50,59,64,74,62,59,69,76,74,116

Radius of gyration: 14.03 Å; Cα contacts (8 Å, |Δi|>4): 67; chains: 1; bounding box: 42×21×37 Å

Nearest PDB structures (foldseek):
  4u0s-assembly1_A  TM=8.266E-01  e=5.469E-02  Homo sapiens
  8a5y-assembly1_K  TM=8.122E-01  e=6.139E-02  Saccharomyces cerevisiae
  4hot-assembly1_A  TM=9.151E-01  e=2.068E-01  Homo sapiens
  4hoq-assembly1_A  TM=9.011E-01  e=2.459E-01  Homo sapiens
  2vyi-assembly2_B  TM=9.084E-01  e=3.099E-01  Homo sapiens

pLDDT: mean 87.73, std 15.52, range [41.12, 97.69]